Protein AF-F3PMY3-F1 (afdb_monomer)

InterPro domains:
  IPR024311 Lipocalin-like domain [PF12702] (1-85)

Solvent-accessible surface area (backbone atoms only — not comparable to full-atom values): 4935 Å² total; per-residue (Å²): 60,76,39,89,97,38,87,98,41,58,32,52,75,47,81,45,88,91,36,41,26,35,45,34,84,48,88,40,52,38,41,48,34,44,50,74,59,89,56,36,36,39,33,35,36,35,41,45,53,97,93,43,78,48,75,49,72,48,66,27,37,58,80,40,82,59,96,52,39,41,31,34,41,38,86,86,79,50,74,49,68,38,59,63,83,130

Sequence (86 aa):
MPIEGQPGKTQGIKIEEGGNASSINMATLVYKHWEQQGDDLYLTVKSIGNGIEIEGVDTLKIEKLTADSLVLNSNYGYMLRYARQK

Foldseek 3Di:
DDDPPDPPADWDKDADPPFAIATGPDDQKTWGGWDDDPQWIWTWIWGHDPNDIDTDIFIWGFPDDDPFWTWTHGPVGDIDIDGDDD

Secondary structure (DSSP, 8-state):
-EETTEEEEE-EEEE-TTSBEEEES-SSEEEEEEEEETTEEEEEEEEEETTEEEEEEEEEEEEEE-SSEEEEEETTS-EEEEE---

Structure (mmCIF, N/CA/C/O backbone):
data_AF-F3PMY3-F1
#
_entry.id   AF-F3PMY3-F1
#
loop_
_atom_site.group_PDB
_atom_site.id
_atom_site.type_symbol
_atom_site.label_atom_id
_atom_site.label_alt_id
_atom_site.label_comp_id
_atom_site.label_asym_id
_atom_site.label_entity_id
_atom_site.label_seq_id
_atom_site.pdbx_PDB_ins_code
_atom_site.Cartn_x
_atom_site.Cartn_y
_atom_site.Cartn_z
_atom_site.occupancy
_atom_site.B_iso_or_equiv
_atom_site.auth_seq_id
_atom_site.auth_comp_id
_atom_site.au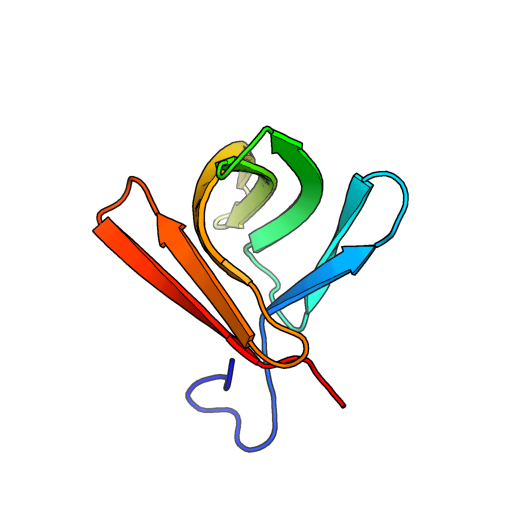th_asym_id
_atom_site.auth_atom_id
_atom_site.pdbx_PDB_model_num
ATOM 1 N N . MET A 1 1 ? -6.789 -2.267 -5.913 1.00 87.38 1 MET A N 1
ATOM 2 C CA . MET A 1 1 ? -7.440 -1.375 -6.899 1.00 87.38 1 MET A CA 1
ATOM 3 C C . MET A 1 1 ? -7.279 -1.948 -8.304 1.00 87.38 1 MET A C 1
ATOM 5 O O . MET A 1 1 ? -6.292 -2.642 -8.519 1.00 87.38 1 MET A O 1
ATOM 9 N N . PRO A 1 2 ? -8.225 -1.741 -9.234 1.00 92.06 2 PRO A N 1
ATOM 10 C CA . PRO A 1 2 ? -8.086 -2.185 -10.625 1.00 92.06 2 PRO A C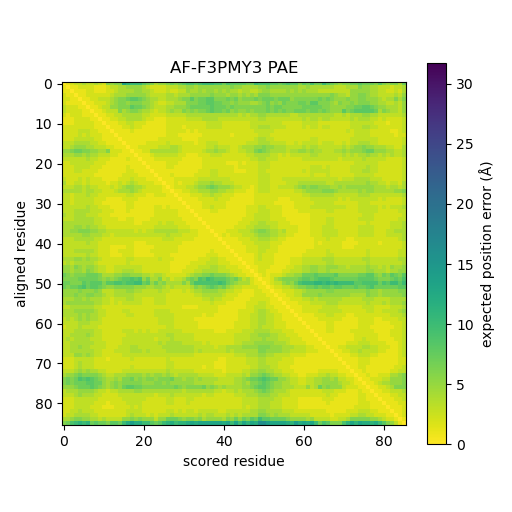A 1
ATOM 11 C C . PRO A 1 2 ? -6.842 -1.591 -11.303 1.00 92.06 2 PRO A C 1
ATOM 13 O O . PRO A 1 2 ? -6.395 -0.511 -10.919 1.00 92.06 2 PRO A O 1
ATOM 16 N N .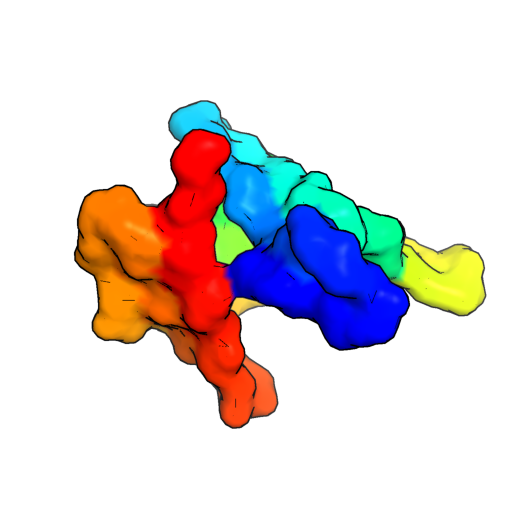 ILE A 1 3 ? -6.294 -2.291 -12.298 1.00 91.62 3 ILE A N 1
ATOM 17 C CA . ILE A 1 3 ? -5.198 -1.784 -13.136 1.00 91.62 3 ILE A CA 1
ATOM 18 C C . ILE A 1 3 ? -5.779 -1.274 -14.457 1.00 91.62 3 ILE A C 1
ATOM 20 O O . ILE A 1 3 ? -6.436 -2.022 -15.185 1.00 91.62 3 ILE A O 1
ATOM 24 N N . GLU A 1 4 ? -5.530 -0.005 -14.778 1.00 90.12 4 GLU A N 1
ATOM 25 C CA . GLU A 1 4 ? -5.947 0.588 -16.049 1.00 90.12 4 GLU A CA 1
ATOM 26 C C . GLU A 1 4 ? -5.300 -0.152 -17.232 1.00 90.12 4 GLU A C 1
ATOM 28 O O . GLU A 1 4 ? -4.121 -0.505 -17.201 1.00 90.12 4 GLU A O 1
ATOM 33 N N . GLY A 1 5 ? -6.094 -0.464 -18.259 1.00 93.06 5 GLY A N 1
ATOM 34 C CA . GLY A 1 5 ? -5.633 -1.225 -19.425 1.00 93.06 5 GLY A CA 1
ATOM 35 C C . GLY A 1 5 ? -5.419 -2.730 -19.196 1.00 93.06 5 GLY A C 1
ATOM 36 O O . GLY A 1 5 ? -5.083 -3.432 -20.146 1.00 93.06 5 GLY A O 1
ATOM 37 N N . GLN A 1 6 ? -5.644 -3.261 -17.984 1.00 92.94 6 GLN A N 1
ATOM 38 C CA . GLN A 1 6 ? -5.537 -4.699 -17.687 1.00 92.94 6 GLN A CA 1
ATOM 39 C C . GLN A 1 6 ? -6.815 -5.235 -17.010 1.00 92.94 6 GLN A C 1
ATOM 41 O O . GLN A 1 6 ? -6.849 -5.399 -15.785 1.00 92.94 6 GLN A O 1
ATOM 46 N N . PRO A 1 7 ? -7.876 -5.533 -17.790 1.00 91.94 7 PRO A N 1
ATOM 47 C CA . PRO A 1 7 ? -9.149 -6.018 -17.261 1.00 91.94 7 PRO A CA 1
ATOM 48 C C . PRO A 1 7 ? -8.986 -7.249 -16.363 1.00 91.94 7 PRO A C 1
ATOM 50 O O . PRO A 1 7 ? -8.255 -8.183 -16.686 1.00 91.94 7 PRO A O 1
ATOM 53 N N . GLY A 1 8 ? -9.672 -7.246 -15.219 1.00 91.31 8 GLY A N 1
ATOM 54 C CA . GLY A 1 8 ? -9.644 -8.348 -14.253 1.00 91.31 8 GLY A CA 1
ATOM 55 C C . GLY A 1 8 ? -8.394 -8.413 -13.369 1.00 91.31 8 GLY A C 1
ATOM 56 O O . GLY A 1 8 ? -8.375 -9.208 -12.433 1.00 91.31 8 GLY A O 1
ATOM 57 N N . LYS A 1 9 ? -7.374 -7.575 -13.601 1.00 93.50 9 LYS A N 1
ATOM 58 C CA . LYS A 1 9 ? -6.206 -7.492 -12.718 1.00 93.50 9 LYS A CA 1
ATOM 59 C C . LYS A 1 9 ? -6.337 -6.362 -11.706 1.00 93.50 9 LYS A C 1
ATOM 61 O O . LYS A 1 9 ? -6.894 -5.297 -11.977 1.00 93.50 9 LYS A O 1
ATOM 66 N N . THR A 1 10 ? -5.760 -6.590 -10.533 1.00 94.88 10 THR A N 1
ATOM 67 C CA . THR A 1 10 ? -5.706 -5.616 -9.444 1.00 94.88 10 THR A CA 1
ATOM 68 C C . THR A 1 10 ? -4.280 -5.398 -8.984 1.00 94.88 10 THR A C 1
ATOM 70 O O . THR A 1 10 ? -3.518 -6.352 -8.885 1.00 94.88 10 THR A O 1
ATOM 73 N N . GLN A 1 11 ? -3.951 -4.165 -8.634 1.00 95.62 11 GLN A N 1
ATOM 74 C CA . GLN A 1 11 ? -2.721 -3.801 -7.945 1.00 95.62 11 GLN A CA 1
ATOM 75 C C . GLN A 1 11 ? -3.008 -3.344 -6.515 1.00 95.62 11 GLN A C 1
ATOM 77 O O . GLN A 1 11 ? -4.144 -2.972 -6.188 1.00 95.62 11 GLN A O 1
ATOM 82 N N . GLY A 1 12 ? -1.992 -3.356 -5.662 1.00 95.62 12 GLY A N 1
ATOM 83 C CA . GLY A 1 12 ? -2.115 -2.873 -4.293 1.00 95.62 12 GLY A CA 1
ATOM 84 C C . GLY A 1 12 ? -0.986 -3.342 -3.394 1.00 95.62 12 GLY A C 1
ATOM 85 O O . GLY A 1 12 ? 0.106 -3.659 -3.856 1.00 95.62 12 GLY A O 1
ATOM 86 N N . ILE A 1 13 ? -1.287 -3.396 -2.105 1.00 96.12 13 ILE A N 1
ATOM 87 C CA . ILE A 1 13 ? -0.363 -3.776 -1.044 1.00 96.12 13 ILE A CA 1
ATOM 88 C C . ILE A 1 13 ? -0.925 -4.980 -0.287 1.00 96.12 13 ILE A C 1
ATOM 90 O O . ILE A 1 13 ? -2.116 -5.028 0.030 1.00 96.12 13 ILE A O 1
ATOM 94 N N . LYS A 1 14 ? -0.061 -5.949 0.005 1.00 96.44 14 LYS A N 1
ATOM 95 C CA . LYS A 1 14 ? -0.294 -6.984 1.008 1.00 96.44 14 LYS A CA 1
ATOM 96 C C . LYS A 1 14 ? 0.372 -6.524 2.300 1.00 96.44 14 LYS A C 1
ATOM 98 O O . LYS A 1 14 ? 1.557 -6.210 2.287 1.00 96.44 14 LYS A O 1
ATOM 103 N N . ILE A 1 15 ? -0.395 -6.475 3.382 1.00 95.38 15 ILE A N 1
ATOM 104 C CA . ILE A 1 15 ? 0.059 -6.114 4.727 1.00 95.38 15 ILE A CA 1
ATOM 105 C C . ILE A 1 15 ? -0.033 -7.383 5.571 1.00 95.38 15 ILE A C 1
ATOM 107 O O . ILE A 1 15 ? -1.108 -7.975 5.673 1.00 95.38 15 ILE A O 1
ATOM 111 N N . GLU A 1 16 ? 1.093 -7.831 6.113 1.00 96.50 16 GLU A N 1
ATOM 112 C CA . GLU A 1 16 ? 1.204 -9.071 6.879 1.00 96.50 16 GLU A CA 1
ATOM 113 C C . GLU A 1 16 ? 1.464 -8.774 8.353 1.00 96.50 16 GLU A C 1
ATOM 115 O O . GLU A 1 16 ? 2.082 -7.768 8.706 1.00 96.50 16 GLU A O 1
ATOM 120 N N . GLU A 1 17 ? 1.004 -9.665 9.226 1.00 94.31 17 GLU A N 1
ATOM 121 C CA . GLU A 1 17 ? 1.360 -9.602 10.641 1.00 94.31 17 GLU A CA 1
ATOM 122 C C . GLU A 1 17 ? 2.891 -9.624 10.808 1.00 94.31 17 GLU A C 1
ATOM 124 O O . GLU A 1 17 ? 3.607 -10.268 10.039 1.00 94.31 17 GLU A O 1
ATOM 129 N N . GLY A 1 18 ? 3.405 -8.883 11.792 1.00 94.38 18 GLY A N 1
ATOM 130 C CA . GLY A 1 18 ? 4.848 -8.760 12.027 1.00 94.38 18 GLY A CA 1
ATOM 131 C C . GLY A 1 18 ? 5.551 -7.674 11.205 1.00 94.38 18 GLY A C 1
ATOM 132 O O . GLY A 1 18 ? 6.777 -7.637 11.188 1.00 94.38 18 GLY A O 1
ATOM 133 N N . GLY A 1 19 ? 4.804 -6.783 10.544 1.00 97.12 19 GLY A N 1
ATOM 134 C CA . GLY A 1 19 ? 5.359 -5.575 9.919 1.00 97.12 19 GLY A CA 1
ATOM 135 C C . GLY A 1 19 ? 5.874 -5.765 8.491 1.00 97.12 19 GLY A C 1
ATOM 136 O O . GLY A 1 19 ? 6.459 -4.846 7.925 1.00 97.12 19 GLY A O 1
ATOM 137 N N . ASN 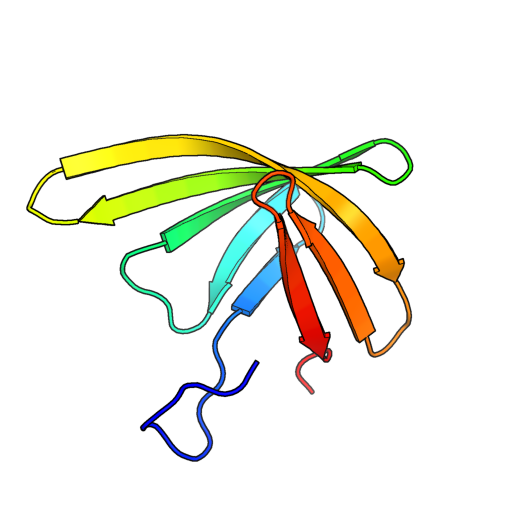A 1 20 ? 5.653 -6.928 7.873 1.00 97.81 20 ASN A N 1
ATOM 138 C CA . ASN A 1 20 ? 6.018 -7.158 6.474 1.00 97.81 20 ASN A CA 1
ATOM 139 C C . ASN A 1 20 ? 4.938 -6.649 5.519 1.00 97.81 20 ASN A C 1
ATOM 141 O O . ASN A 1 20 ? 3.742 -6.847 5.735 1.00 97.81 20 ASN A O 1
ATOM 145 N N . ALA A 1 21 ? 5.373 -6.007 4.439 1.00 97.81 21 ALA A N 1
ATOM 146 C CA . ALA A 1 21 ? 4.517 -5.569 3.351 1.00 97.81 21 ALA A CA 1
ATOM 147 C C . ALA A 1 21 ? 5.091 -6.012 2.004 1.00 97.81 21 ALA A C 1
ATOM 149 O O . ALA A 1 21 ? 6.301 -6.150 1.844 1.00 97.81 21 ALA A O 1
ATOM 150 N N . SER A 1 22 ? 4.223 -6.222 1.018 1.00 97.12 22 SER A N 1
ATOM 151 C CA . SER A 1 22 ? 4.645 -6.525 -0.351 1.00 97.12 22 SER A CA 1
ATOM 152 C C . SER A 1 22 ? 3.695 -5.940 -1.387 1.00 97.12 22 SER A C 1
ATOM 154 O O . SER A 1 22 ? 2.501 -5.749 -1.146 1.00 97.12 22 SER A O 1
ATOM 156 N N . SER A 1 23 ? 4.239 -5.633 -2.561 1.00 97.12 23 SER A N 1
ATOM 157 C CA . SER A 1 23 ? 3.464 -5.107 -3.680 1.00 97.12 23 SER A CA 1
ATOM 158 C C . SER A 1 23 ? 2.718 -6.207 -4.430 1.00 97.12 23 SER A C 1
ATOM 160 O O . SER A 1 23 ? 3.266 -7.265 -4.734 1.00 97.12 23 SER A O 1
ATOM 162 N N . ILE A 1 24 ? 1.474 -5.924 -4.803 1.00 96.56 24 ILE A N 1
ATOM 163 C CA . ILE A 1 24 ? 0.639 -6.773 -5.653 1.00 96.56 24 ILE A CA 1
ATOM 164 C C . ILE A 1 24 ? 0.623 -6.151 -7.048 1.00 96.56 24 ILE A C 1
ATOM 166 O O . ILE A 1 24 ? 0.116 -5.045 -7.215 1.00 96.56 24 ILE A O 1
ATOM 170 N N . ASN A 1 25 ? 1.141 -6.868 -8.051 1.00 95.56 25 ASN A N 1
ATOM 171 C CA . ASN A 1 25 ? 1.143 -6.465 -9.467 1.00 95.56 25 ASN A CA 1
ATOM 172 C C . ASN A 1 25 ? 1.754 -5.073 -9.751 1.00 95.56 25 ASN A C 1
ATOM 174 O O . ASN A 1 25 ? 1.298 -4.372 -10.653 1.00 95.56 25 ASN A O 1
ATOM 178 N N . MET A 1 26 ? 2.795 -4.680 -9.007 1.00 94.38 26 MET A N 1
ATOM 179 C CA . MET A 1 26 ? 3.525 -3.419 -9.203 1.00 94.38 26 MET A CA 1
ATOM 180 C C . MET A 1 26 ? 5.029 -3.693 -9.282 1.00 94.38 26 MET A C 1
ATOM 182 O O . MET A 1 26 ? 5.586 -4.319 -8.386 1.00 94.38 26 MET A O 1
ATOM 186 N N . ALA A 1 27 ? 5.672 -3.243 -10.363 1.00 91.44 27 ALA A N 1
ATOM 187 C CA . ALA A 1 27 ? 7.094 -3.495 -10.624 1.00 91.44 27 ALA A CA 1
ATOM 188 C C . ALA A 1 27 ? 8.011 -2.352 -10.157 1.00 91.44 27 ALA A C 1
ATOM 190 O O . ALA A 1 27 ? 9.133 -2.596 -9.729 1.00 91.44 27 ALA A O 1
ATOM 191 N N . THR A 1 28 ? 7.540 -1.107 -10.248 1.00 93.69 28 THR A N 1
ATOM 192 C CA . THR A 1 28 ? 8.341 0.094 -9.968 1.00 93.69 28 THR A CA 1
ATOM 193 C C . THR A 1 28 ? 8.222 0.581 -8.530 1.00 93.69 28 THR A C 1
ATOM 195 O O . THR A 1 28 ? 9.099 1.291 -8.062 1.00 93.69 28 THR A O 1
ATOM 198 N N . LEU A 1 29 ? 7.159 0.212 -7.816 1.00 94.12 29 LEU A N 1
ATOM 199 C CA . LEU A 1 29 ? 6.949 0.594 -6.423 1.00 94.12 29 LEU A CA 1
ATOM 200 C C . LEU A 1 29 ? 6.826 -0.671 -5.577 1.00 94.12 29 LEU A C 1
ATOM 202 O O . LEU A 1 29 ? 5.850 -1.418 -5.696 1.00 94.12 29 LEU A O 1
ATOM 206 N N . VAL A 1 30 ? 7.837 -0.912 -4.747 1.00 96.88 30 VAL A N 1
ATOM 207 C CA . VAL A 1 30 ? 7.981 -2.104 -3.910 1.00 96.88 30 VAL A CA 1
ATOM 208 C C . VAL A 1 30 ? 7.769 -1.728 -2.447 1.00 96.88 30 VAL A C 1
ATOM 210 O O . VAL A 1 30 ? 8.603 -1.046 -1.857 1.00 96.88 30 VAL A O 1
ATOM 213 N N . TYR A 1 31 ? 6.669 -2.184 -1.852 1.00 97.19 31 TYR A N 1
ATOM 214 C CA . TYR A 1 31 ? 6.466 -2.117 -0.403 1.00 97.19 31 TYR A CA 1
ATOM 215 C C . TYR A 1 31 ? 7.309 -3.190 0.293 1.00 97.19 31 TYR A C 1
ATOM 217 O O . TYR A 1 31 ? 7.425 -4.300 -0.230 1.00 97.19 31 TYR A O 1
ATOM 225 N N . LYS A 1 32 ? 7.894 -2.857 1.450 1.00 97.25 32 LYS A N 1
ATOM 226 C CA . LYS A 1 32 ? 8.752 -3.771 2.229 1.00 97.25 32 LYS A CA 1
ATOM 227 C C . LYS A 1 32 ? 8.266 -3.956 3.660 1.00 97.25 32 LYS A C 1
ATOM 229 O O . LYS A 1 32 ? 8.077 -5.084 4.108 1.00 97.25 32 LYS A O 1
ATOM 234 N N . HIS A 1 33 ? 8.053 -2.848 4.361 1.00 98.12 33 HIS A N 1
ATOM 235 C CA . HIS A 1 33 ? 7.654 -2.855 5.763 1.00 98.12 33 HIS A CA 1
ATOM 236 C C . HIS A 1 33 ? 6.524 -1.876 6.017 1.00 98.12 33 HIS A C 1
ATOM 238 O O . HIS A 1 33 ? 6.367 -0.894 5.287 1.00 98.12 33 HIS A O 1
ATOM 244 N N . TRP A 1 34 ? 5.746 -2.164 7.052 1.00 98.12 34 TRP A N 1
ATOM 245 C CA . TRP A 1 34 ? 4.709 -1.279 7.540 1.00 98.12 34 TRP A CA 1
ATOM 246 C C . TRP A 1 34 ? 4.738 -1.191 9.061 1.00 98.12 34 TRP A C 1
ATOM 248 O O . TRP A 1 34 ? 5.043 -2.162 9.754 1.00 98.12 34 TRP A O 1
ATOM 258 N N . GLU A 1 35 ? 4.361 -0.025 9.563 1.00 98.12 35 GLU A N 1
ATOM 259 C CA . GLU A 1 35 ? 4.114 0.219 10.976 1.00 98.12 35 GLU A CA 1
ATOM 260 C C . GLU A 1 35 ? 2.923 1.167 11.104 1.00 98.12 35 GLU A C 1
ATOM 262 O O . GLU A 1 35 ? 2.787 2.109 10.325 1.00 98.12 35 GLU A O 1
ATOM 267 N N . GLN A 1 36 ? 2.050 0.919 12.077 1.00 96.94 36 GLN A N 1
ATOM 268 C CA . GLN A 1 36 ? 0.947 1.818 12.395 1.00 96.94 36 GLN A CA 1
ATOM 269 C C . GLN A 1 36 ? 1.193 2.476 13.753 1.00 96.94 36 GLN A C 1
ATOM 271 O O . GLN A 1 36 ? 1.414 1.781 14.744 1.00 96.94 36 GLN A O 1
ATOM 276 N N . GLN A 1 37 ? 1.082 3.803 13.811 1.00 97.12 37 GLN A N 1
ATOM 277 C CA . GLN A 1 37 ? 1.082 4.567 15.059 1.00 97.12 37 GLN A CA 1
ATOM 278 C C . GLN A 1 37 ? -0.146 5.479 15.086 1.00 97.12 37 GLN A C 1
ATOM 280 O O . GLN A 1 37 ? -0.231 6.465 14.360 1.00 97.12 37 GLN A O 1
ATOM 285 N N . GLY A 1 38 ? -1.132 5.131 15.916 1.00 96.50 38 GLY A N 1
ATOM 286 C CA . GLY A 1 38 ? -2.427 5.815 15.910 1.00 96.50 38 GLY A CA 1
ATOM 287 C C . GLY A 1 38 ? -3.106 5.702 14.542 1.00 96.50 38 GLY A C 1
ATOM 288 O O . GLY A 1 38 ? -3.325 4.591 14.050 1.00 96.50 38 GLY A O 1
ATOM 289 N N . ASP A 1 39 ? -3.406 6.851 13.939 1.00 96.44 39 ASP A N 1
ATOM 290 C CA . ASP A 1 39 ? -4.003 6.943 12.603 1.00 96.44 39 ASP A CA 1
ATOM 291 C C . ASP A 1 39 ? -2.954 7.052 11.486 1.00 96.44 39 ASP A C 1
ATOM 293 O O . ASP A 1 39 ? -3.325 7.106 10.316 1.00 96.44 39 ASP A O 1
ATOM 297 N N . ASP A 1 40 ? -1.660 7.071 11.809 1.00 97.38 40 ASP A N 1
ATOM 298 C CA . ASP A 1 40 ? -0.597 7.131 10.811 1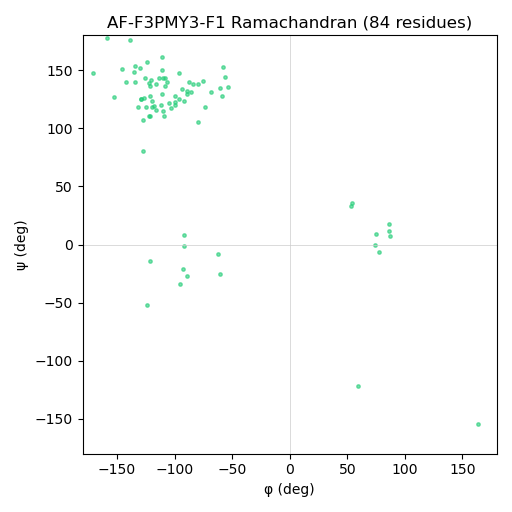.00 97.38 40 ASP A CA 1
ATOM 299 C C . ASP A 1 40 ? -0.104 5.724 10.456 1.00 97.38 40 ASP A C 1
ATOM 301 O O . ASP A 1 40 ? 0.158 4.880 11.316 1.00 97.38 40 ASP A O 1
ATOM 305 N N . LEU A 1 41 ? 0.035 5.481 9.157 1.00 97.62 41 LEU A N 1
ATOM 306 C CA . LEU A 1 41 ? 0.636 4.302 8.558 1.00 97.62 41 LEU A CA 1
ATOM 307 C C . LEU A 1 41 ? 1.966 4.705 7.917 1.00 97.62 41 LEU A C 1
ATOM 309 O O . LEU A 1 41 ? 1.996 5.450 6.936 1.00 97.62 41 LEU A O 1
ATOM 313 N N . TYR A 1 42 ? 3.056 4.168 8.447 1.00 97.50 42 TYR A N 1
ATOM 314 C CA . TYR A 1 42 ? 4.393 4.293 7.886 1.00 97.50 42 TYR A CA 1
ATOM 315 C C . TYR A 1 42 ? 4.650 3.111 6.960 1.00 97.50 42 TYR A C 1
ATOM 317 O O . TYR A 1 42 ? 4.540 1.960 7.378 1.00 97.50 42 TYR A O 1
ATOM 325 N N . LEU A 1 43 ? 4.988 3.382 5.702 1.00 97.06 43 LEU A N 1
ATOM 326 C CA . LEU A 1 43 ? 5.314 2.362 4.710 1.00 97.06 43 LEU A CA 1
ATOM 327 C C . LEU A 1 43 ? 6.737 2.556 4.210 1.00 97.06 43 LEU A C 1
ATOM 329 O O . LEU A 1 43 ? 7.042 3.560 3.571 1.00 97.06 43 LEU A O 1
ATOM 333 N N . THR A 1 44 ? 7.598 1.566 4.432 1.00 97.62 44 THR A N 1
ATOM 334 C CA . THR A 1 44 ? 8.892 1.515 3.752 1.00 97.62 44 THR A CA 1
ATOM 335 C C . THR A 1 44 ? 8.672 1.108 2.302 1.00 97.62 44 THR A C 1
ATOM 337 O O . THR A 1 44 ? 8.188 0.005 2.015 1.00 97.62 44 THR A O 1
ATOM 340 N N . VAL A 1 45 ? 9.051 1.999 1.393 1.00 95.75 45 VAL A N 1
ATOM 341 C CA . VAL A 1 45 ? 8.897 1.853 -0.051 1.00 95.75 45 VAL A CA 1
ATOM 342 C C . VAL A 1 45 ? 10.247 1.918 -0.739 1.00 95.75 45 VAL A C 1
ATOM 344 O O . VAL A 1 45 ? 11.109 2.719 -0.388 1.00 95.75 45 VAL A O 1
ATOM 347 N N . LYS A 1 46 ? 10.410 1.094 -1.768 1.00 96.75 46 LYS A N 1
ATOM 348 C CA . LYS A 1 46 ? 11.514 1.170 -2.715 1.00 96.75 46 LYS A CA 1
ATOM 349 C C . LYS A 1 46 ? 10.953 1.493 -4.095 1.00 96.75 46 LYS A C 1
ATOM 351 O O . LYS A 1 46 ? 10.195 0.707 -4.664 1.00 96.75 46 LYS A O 1
ATOM 356 N N . SER A 1 47 ? 11.316 2.659 -4.614 1.00 94.50 47 SER A N 1
ATOM 357 C CA . SER A 1 47 ? 11.025 3.088 -5.978 1.00 94.50 47 SER A CA 1
ATOM 358 C C . SER A 1 47 ? 12.146 2.632 -6.907 1.00 94.50 47 SER A C 1
ATOM 360 O O . SER A 1 47 ? 13.322 2.844 -6.613 1.00 94.50 47 SER A O 1
ATOM 362 N N . ILE A 1 48 ? 11.782 1.988 -8.011 1.00 95.12 48 ILE A N 1
ATOM 363 C CA . ILE A 1 48 ? 12.682 1.416 -9.010 1.00 95.12 48 ILE A CA 1
ATOM 364 C C . ILE A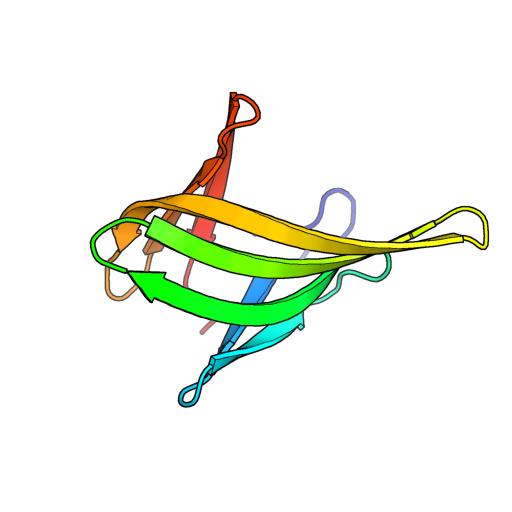 1 48 ? 12.296 2.000 -10.366 1.00 95.12 48 ILE A C 1
ATOM 366 O O . ILE A 1 48 ? 11.187 1.784 -10.859 1.00 95.12 48 ILE A O 1
ATOM 370 N N . GLY A 1 49 ? 13.215 2.725 -10.995 1.00 93.00 49 GLY A N 1
ATOM 371 C CA . GLY A 1 49 ? 12.974 3.329 -12.300 1.00 93.00 49 GLY A CA 1
ATOM 372 C C . GLY A 1 49 ? 14.242 3.909 -12.909 1.00 93.00 49 GLY A C 1
ATOM 373 O O . GLY A 1 49 ? 15.122 4.378 -12.198 1.00 93.00 49 GLY A O 1
ATOM 374 N N . ASN A 1 50 ? 14.347 3.872 -14.240 1.00 91.44 50 ASN A N 1
ATOM 375 C CA . ASN A 1 50 ? 15.480 4.434 -14.991 1.00 91.44 50 ASN A CA 1
ATOM 376 C C . ASN A 1 50 ? 16.868 3.943 -14.520 1.00 91.44 50 ASN A C 1
ATOM 378 O O . ASN A 1 50 ? 17.840 4.691 -14.567 1.00 91.44 50 ASN A O 1
ATOM 382 N N . GLY A 1 51 ? 16.963 2.693 -14.048 1.00 91.12 51 GLY A N 1
ATOM 383 C CA . GLY A 1 51 ? 18.208 2.117 -13.518 1.00 91.12 51 GLY A CA 1
ATOM 384 C C . GLY A 1 51 ? 18.609 2.625 -12.128 1.00 91.12 51 GLY A C 1
ATOM 385 O O . GLY A 1 51 ? 19.713 2.335 -11.678 1.00 91.12 51 GLY A O 1
ATOM 386 N N . ILE A 1 52 ? 17.731 3.371 -11.455 1.00 93.81 52 ILE A N 1
ATOM 387 C CA . ILE A 1 52 ? 17.938 3.919 -10.116 1.00 93.81 52 ILE A CA 1
ATOM 388 C C . ILE A 1 52 ? 16.956 3.260 -9.150 1.00 93.81 52 ILE A C 1
ATOM 390 O O . ILE A 1 52 ? 15.796 3.002 -9.483 1.00 93.81 52 ILE A O 1
ATOM 394 N N . GLU A 1 53 ? 17.439 3.020 -7.936 1.00 95.50 53 GLU A N 1
ATOM 395 C CA . GLU A 1 53 ? 16.645 2.525 -6.824 1.00 95.50 53 GLU A CA 1
ATOM 396 C C . GLU A 1 53 ? 16.724 3.511 -5.657 1.00 95.50 53 GLU A C 1
ATOM 398 O O . GLU A 1 53 ? 17.815 3.893 -5.235 1.00 95.50 53 GLU A O 1
ATOM 403 N N . ILE A 1 54 ? 15.569 3.927 -5.141 1.00 95.94 54 ILE A N 1
ATOM 404 C CA . ILE A 1 54 ? 15.460 4.862 -4.016 1.00 95.94 54 ILE A CA 1
ATOM 405 C C . ILE A 1 54 ? 14.570 4.224 -2.957 1.00 95.94 54 ILE A C 1
ATOM 407 O O . ILE A 1 54 ? 13.445 3.834 -3.260 1.00 95.94 54 ILE A O 1
ATOM 411 N N . GLU A 1 55 ? 15.063 4.126 -1.726 1.00 96.88 55 GLU A N 1
ATOM 412 C CA . GLU A 1 55 ? 14.298 3.635 -0.578 1.00 96.88 55 GLU A CA 1
ATOM 413 C C . GLU A 1 55 ? 13.930 4.799 0.348 1.00 96.88 55 GLU A C 1
ATOM 415 O O . GLU A 1 55 ? 14.733 5.707 0.568 1.00 96.88 55 GLU A O 1
ATOM 420 N N . GLY A 1 56 ? 12.708 4.781 0.871 1.00 95.81 56 GLY A N 1
ATOM 421 C CA . GLY A 1 56 ? 12.183 5.810 1.759 1.00 95.81 56 GLY A CA 1
ATOM 422 C C . GLY A 1 56 ? 11.014 5.303 2.594 1.00 95.81 56 GLY A C 1
ATOM 423 O O . GLY A 1 56 ? 10.590 4.153 2.463 1.00 95.81 56 GLY A O 1
ATOM 424 N N . VAL A 1 57 ? 10.502 6.170 3.465 1.00 96.25 57 VAL A N 1
ATOM 425 C CA . VAL A 1 57 ? 9.313 5.899 4.276 1.00 96.25 57 VAL A CA 1
ATOM 426 C C . VAL A 1 57 ? 8.237 6.912 3.916 1.00 96.25 57 VAL A C 1
ATOM 428 O O . VAL A 1 57 ? 8.433 8.111 4.106 1.00 96.25 57 VAL A O 1
ATOM 431 N N . ASP A 1 58 ? 7.107 6.416 3.423 1.00 94.25 58 ASP A N 1
ATOM 432 C CA . ASP A 1 58 ? 5.897 7.207 3.235 1.00 94.25 58 ASP A CA 1
ATOM 433 C C . ASP A 1 58 ? 5.098 7.218 4.539 1.00 94.25 58 ASP A C 1
ATOM 435 O O . ASP A 1 58 ? 4.827 6.164 5.115 1.00 94.25 58 ASP A O 1
ATOM 439 N N . THR A 1 59 ? 4.672 8.399 4.981 1.00 95.69 59 THR A N 1
ATOM 440 C CA . THR A 1 59 ? 3.676 8.543 6.050 1.00 95.69 59 THR A CA 1
ATOM 441 C C . THR A 1 59 ? 2.318 8.822 5.420 1.00 95.69 59 THR A C 1
ATOM 443 O O . THR A 1 59 ? 2.147 9.812 4.703 1.00 95.69 59 THR A O 1
ATOM 446 N N . LEU A 1 60 ? 1.356 7.942 5.678 1.00 96.94 60 LEU A N 1
ATOM 447 C CA . LEU A 1 60 ? -0.008 8.013 5.165 1.00 96.94 60 LEU A CA 1
ATOM 448 C C . LEU A 1 60 ? -0.990 8.046 6.329 1.00 96.94 60 LEU A C 1
ATOM 450 O O . LEU A 1 60 ? -0.860 7.261 7.259 1.00 96.94 60 LEU A O 1
ATOM 454 N N . LYS A 1 61 ? -2.025 8.875 6.243 1.00 98.00 61 LYS A N 1
ATOM 455 C CA . LYS A 1 61 ? -3.076 8.906 7.259 1.00 98.00 61 LYS A CA 1
ATOM 456 C C . LYS A 1 61 ? -4.190 7.918 6.925 1.00 98.00 61 LYS A C 1
ATOM 458 O O . LYS A 1 61 ? -4.688 7.892 5.800 1.00 98.00 61 LYS A O 1
ATOM 463 N N . ILE A 1 62 ? -4.604 7.112 7.892 1.00 97.94 62 ILE A N 1
ATOM 464 C CA . ILE A 1 62 ? -5.725 6.181 7.790 1.00 97.94 62 ILE A CA 1
ATOM 465 C C . ILE A 1 62 ? -7.024 6.971 7.982 1.00 97.94 62 ILE A C 1
ATOM 467 O O . ILE A 1 62 ? -7.387 7.347 9.089 1.00 97.94 62 ILE A O 1
ATOM 471 N N . GLU A 1 63 ? -7.754 7.205 6.893 1.00 97.75 63 GLU A N 1
ATOM 472 C CA . GLU A 1 63 ? -9.054 7.900 6.930 1.00 97.75 63 GLU A CA 1
ATOM 473 C C . GLU A 1 63 ? -10.222 6.925 7.147 1.00 97.75 63 GLU A C 1
ATOM 475 O O . GLU A 1 63 ? -11.285 7.289 7.647 1.00 97.75 63 GLU A O 1
ATOM 480 N N . LYS A 1 64 ? -10.056 5.665 6.727 1.00 97.56 64 LYS A N 1
ATOM 481 C CA . LYS A 1 64 ? -11.047 4.602 6.931 1.00 97.56 64 LYS A CA 1
ATOM 482 C C . LYS A 1 64 ? -10.355 3.248 6.969 1.00 97.56 64 LYS A C 1
ATOM 484 O O . LYS A 1 64 ? -9.701 2.876 5.997 1.00 97.56 64 LYS A O 1
ATOM 489 N N . LEU A 1 65 ? -10.602 2.476 8.023 1.00 96.31 65 LEU A N 1
ATOM 490 C CA . LEU A 1 65 ? -10.209 1.072 8.125 1.00 96.31 65 LEU A CA 1
ATOM 491 C C . LEU A 1 65 ? -11.405 0.239 8.596 1.00 96.31 65 LEU A C 1
ATOM 493 O O . LEU A 1 65 ? -11.956 0.453 9.670 1.00 96.31 65 LEU A O 1
ATOM 497 N N . THR A 1 66 ? -11.834 -0.694 7.753 1.00 96.56 66 THR A N 1
ATOM 498 C CA . THR A 1 66 ? -12.980 -1.588 7.986 1.00 96.56 66 THR A CA 1
ATOM 499 C C . THR A 1 66 ? -12.637 -2.999 7.506 1.00 96.56 66 THR A C 1
ATOM 501 O O . THR A 1 66 ? -11.574 -3.217 6.927 1.00 96.56 66 THR A O 1
ATOM 504 N N . ALA A 1 67 ? -13.532 -3.968 7.713 1.00 95.19 67 ALA A N 1
ATOM 505 C CA . ALA A 1 67 ? -13.297 -5.354 7.301 1.00 95.19 67 ALA A CA 1
ATOM 506 C C . ALA A 1 67 ? -13.086 -5.526 5.783 1.00 95.19 67 ALA A C 1
ATOM 508 O O . ALA A 1 67 ? -12.447 -6.489 5.368 1.00 95.19 67 ALA A O 1
ATOM 509 N N . ASP A 1 68 ? -13.607 -4.618 4.958 1.00 96.38 68 ASP A N 1
ATOM 510 C CA . ASP A 1 68 ? -13.563 -4.715 3.498 1.00 96.38 68 ASP A CA 1
ATOM 511 C C . ASP A 1 68 ? -12.861 -3.537 2.810 1.00 96.38 68 ASP A C 1
ATOM 513 O O . ASP A 1 68 ? -12.526 -3.645 1.632 1.00 96.38 68 ASP A O 1
ATOM 517 N N . SER A 1 69 ? -12.616 -2.434 3.520 1.00 95.75 69 SER A N 1
ATOM 518 C CA . SER A 1 69 ? -12.124 -1.188 2.929 1.00 95.75 69 SER A CA 1
ATOM 519 C C . SER A 1 69 ? -10.979 -0.583 3.732 1.00 95.75 69 SER A C 1
ATOM 521 O O . SER A 1 69 ? -11.061 -0.489 4.960 1.00 95.75 69 SER A O 1
ATOM 523 N N . LEU A 1 70 ? -9.982 -0.068 3.010 1.00 96.62 70 LEU A N 1
ATOM 524 C CA . LEU A 1 70 ? -8.908 0.776 3.529 1.00 96.62 70 LEU A CA 1
ATOM 525 C C . LEU A 1 70 ? -8.802 2.044 2.671 1.00 96.62 70 LEU A C 1
ATOM 527 O O . LEU A 1 70 ? -8.655 1.959 1.451 1.00 96.62 70 LEU A O 1
ATOM 531 N N . VAL A 1 71 ? -8.883 3.216 3.298 1.00 97.50 71 VAL A N 1
ATOM 532 C CA . VAL A 1 71 ? -8.663 4.516 2.651 1.00 97.50 71 VAL A CA 1
ATOM 533 C C . VAL A 1 71 ? -7.505 5.212 3.342 1.00 97.50 71 VAL A C 1
ATOM 535 O O . VAL A 1 71 ? -7.550 5.428 4.552 1.00 97.50 71 VAL A O 1
ATOM 538 N N . LEU A 1 72 ? -6.492 5.560 2.556 1.00 97.00 72 LEU A N 1
ATOM 539 C CA . LEU A 1 72 ? -5.300 6.259 3.013 1.00 97.00 72 LEU A CA 1
ATOM 540 C C . LEU A 1 72 ? -5.220 7.628 2.343 1.00 97.00 72 LEU A C 1
ATOM 542 O O . LEU A 1 72 ? -5.457 7.751 1.139 1.00 97.00 72 LEU A O 1
ATOM 546 N N . ASN A 1 73 ? -4.856 8.635 3.118 1.00 97.44 73 ASN A N 1
ATOM 547 C CA . ASN A 1 73 ? -4.606 9.989 2.665 1.00 97.44 73 ASN A CA 1
ATOM 548 C C . ASN A 1 73 ? -3.098 10.231 2.636 1.00 97.44 73 ASN A C 1
ATOM 550 O O . ASN A 1 73 ? -2.404 10.053 3.637 1.00 97.44 73 ASN A O 1
ATOM 554 N N . SER A 1 74 ? -2.590 10.574 1.459 1.00 93.12 74 SER A N 1
ATOM 555 C CA . SER A 1 74 ? -1.184 10.874 1.266 1.00 93.12 74 SER A CA 1
ATOM 556 C C . SER A 1 74 ? -0.906 12.345 1.537 1.00 93.12 74 SER A C 1
ATOM 558 O O . SER A 1 74 ? -1.619 13.224 1.051 1.00 93.12 74 SER A O 1
ATOM 560 N N . ASN A 1 75 ? 0.224 12.621 2.187 1.00 88.00 75 ASN A N 1
ATOM 561 C CA . ASN A 1 75 ? 0.739 13.981 2.359 1.00 88.00 75 ASN A CA 1
ATOM 562 C C . ASN A 1 75 ? 1.073 14.683 1.023 1.00 88.00 75 ASN A C 1
ATOM 564 O O . ASN A 1 75 ? 1.323 15.885 1.004 1.00 88.00 75 ASN A O 1
ATOM 568 N N . TYR A 1 76 ? 1.033 13.957 -0.100 1.00 87.88 76 TYR A N 1
ATOM 569 C CA . TYR A 1 76 ? 1.199 14.485 -1.457 1.00 87.88 76 TYR A CA 1
ATOM 570 C C . TYR A 1 76 ? -0.126 14.888 -2.137 1.00 87.88 76 TYR A C 1
ATOM 572 O O . TYR A 1 76 ? -0.135 15.194 -3.328 1.00 87.88 76 TYR A O 1
ATOM 580 N N . GLY A 1 77 ? -1.252 14.891 -1.412 1.00 90.56 77 GLY A N 1
ATOM 581 C CA . GLY A 1 77 ? -2.530 15.426 -1.900 1.00 90.56 77 GLY A CA 1
ATOM 582 C C . GLY A 1 77 ? -3.394 14.446 -2.699 1.00 90.56 77 GLY A C 1
ATOM 583 O O . GLY A 1 77 ? -4.314 14.872 -3.396 1.00 90.56 77 GLY A O 1
ATOM 584 N N . TYR A 1 78 ? -3.133 13.140 -2.604 1.00 91.50 78 TYR A N 1
ATOM 585 C CA . TYR A 1 78 ? -3.959 12.101 -3.224 1.00 91.50 78 TYR A CA 1
ATOM 586 C C . TYR A 1 78 ? -4.452 11.070 -2.202 1.00 91.50 78 TYR A C 1
ATOM 588 O O . TYR A 1 78 ? -3.852 10.869 -1.148 1.00 91.50 78 TYR A O 1
ATOM 596 N N . MET A 1 79 ? -5.551 10.386 -2.533 1.00 95.38 79 MET A N 1
ATOM 597 C CA . MET A 1 79 ? -6.103 9.299 -1.721 1.00 95.38 79 MET A CA 1
ATOM 598 C C . MET A 1 79 ? -5.892 7.943 -2.385 1.00 95.38 79 MET A C 1
ATOM 600 O O . MET A 1 79 ? -6.188 7.768 -3.567 1.00 95.38 79 MET A O 1
ATOM 604 N N . LEU A 1 80 ? -5.486 6.957 -1.591 1.00 94.19 80 LEU A N 1
ATOM 605 C CA . LEU A 1 80 ? -5.462 5.552 -1.980 1.00 94.19 80 LEU A CA 1
ATOM 606 C C . LEU A 1 80 ? -6.700 4.862 -1.416 1.00 94.19 80 LEU A C 1
ATOM 608 O O . LEU A 1 80 ? -6.997 4.961 -0.227 1.00 94.19 80 LEU A O 1
ATOM 612 N N . ARG A 1 81 ? -7.439 4.164 -2.278 1.00 96.19 81 ARG A N 1
ATOM 613 C CA . ARG A 1 81 ? -8.673 3.461 -1.912 1.00 96.19 81 ARG A CA 1
ATOM 614 C C . ARG A 1 81 ? -8.533 1.989 -2.263 1.00 96.19 81 ARG A C 1
ATOM 616 O O . ARG A 1 81 ? -8.512 1.613 -3.436 1.00 96.19 81 ARG A O 1
ATOM 623 N N . TYR A 1 82 ? -8.451 1.158 -1.236 1.00 95.81 82 TYR A N 1
ATOM 624 C CA . TYR A 1 82 ? -8.319 -0.283 -1.353 1.00 95.81 82 TYR A CA 1
ATOM 625 C C . TYR A 1 82 ? -9.594 -0.982 -0.895 1.00 95.81 82 TYR A C 1
ATOM 627 O O . TYR A 1 82 ? -10.241 -0.577 0.071 1.00 95.81 82 TYR A O 1
ATOM 635 N N . ALA A 1 83 ? -9.912 -2.067 -1.592 1.00 95.75 83 ALA A N 1
ATOM 636 C CA . ALA A 1 83 ? -10.855 -3.072 -1.137 1.00 95.75 83 ALA A CA 1
ATOM 637 C C . ALA A 1 83 ? -10.060 -4.328 -0.771 1.00 95.75 83 ALA A C 1
ATOM 639 O O . ALA A 1 83 ? -9.077 -4.648 -1.451 1.00 95.75 83 ALA A O 1
ATOM 640 N N . ARG A 1 84 ? -10.480 -5.035 0.280 1.00 94.38 84 ARG A N 1
ATOM 641 C CA . ARG A 1 84 ? -9.898 -6.324 0.660 1.00 94.38 84 ARG A CA 1
ATOM 642 C C . ARG A 1 84 ? -10.044 -7.296 -0.513 1.00 94.38 84 ARG A C 1
ATOM 644 O O . ARG A 1 84 ? -11.137 -7.474 -1.049 1.00 94.38 84 ARG A O 1
ATOM 651 N N . GLN A 1 85 ? -8.935 -7.913 -0.911 1.00 90.25 85 GLN A N 1
ATOM 652 C CA . GLN A 1 85 ? -8.956 -8.987 -1.896 1.00 90.25 85 GLN A CA 1
ATOM 653 C C . GLN A 1 85 ? -9.635 -10.217 -1.274 1.00 90.25 85 GLN A C 1
ATOM 655 O O . GLN A 1 85 ? -9.341 -10.557 -0.127 1.00 90.25 85 GLN A O 1
ATOM 660 N N . LYS A 1 86 ? -10.586 -10.811 -2.002 1.00 77.69 86 LYS A N 1
ATOM 661 C CA . LYS A 1 86 ? -11.271 -12.049 -1.607 1.00 77.69 86 LYS A CA 1
ATOM 662 C C . LYS A 1 86 ? -10.409 -13.270 -1.886 1.00 77.69 86 LYS A C 1
ATOM 664 O O . LYS A 1 86 ? -9.637 -13.208 -2.870 1.00 77.69 86 LYS A O 1
#

Organism: NCBI:txid763034

Mean predicted aligned error: 3.04 Å

Nearest PDB structures (foldseek):
  3hty-assembly4_D  TM=9.568E-01  e=7.535E-09  Bacteroides thetaiotaomicron VPI-5482
  3kfi-assembly1_A  TM=6.684E-01  e=3.417E-01  Mus musculus
  2dm5-assembly1_A  TM=6.728E-01  e=6.842E-01  Mus musculus
  3zq3-assembly2_B  TM=6.557E-01  e=7.218E-01  Rattus norvegicus
  1yp7-assembly1_A  TM=6.510E-01  e=8.032E-01  Mus musculus

Radius of gyration: 13.08 Å; Cα contacts (8 Å, |Δi|>4): 172; chains: 1; bounding box: 32×28×35 Å

pLDDT: mean 94.94, std 3.13, range [77.69, 98.12]

=== Feature glossary ===
Each block in this record encodes a different view of the same protein. In brief:

Predicted aligned error. PAE(i, j) answers: if I align the predicted and true structures on residue i, how far off (in Å) do I expect residue j to be? A block-diagonal PAE matrix with low values on the blocks and high values off-diagonal is the signature of a multi-d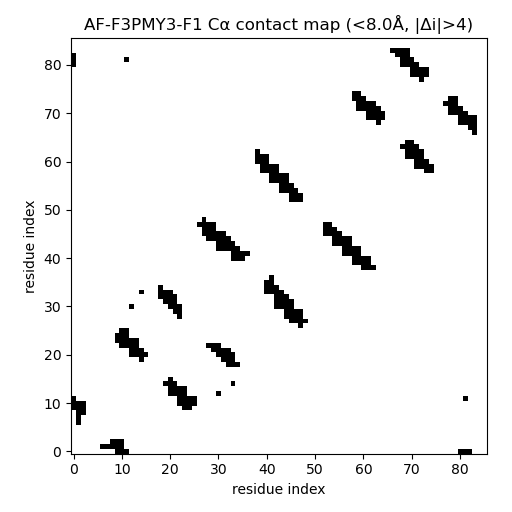omain protein with confidently predicted domains but uncertain inter-domain orientation.

Contact-map, Ramachandran, and PAE plots. Plot images: a contact map (which residues are close in 3D, as an N×N binary image), a Ramachandran scatter (backbone torsion angles, revealing secondary-structure composition at a glance), and — for AlphaFold structures — a PAE heatmap (pairwise prediction confidence).

Backbone torsions (φ/ψ). φ (phi) and ψ (psi) are the two rotatable backbone dihedrals per residue: φ is the C(i-1)–N–Cα–C torsion, ψ is the N–Cα–C–N(i+1) torsion, both in degrees on (−180°, 180°]. α-helical residues cluster near (−60°, −45°); β-strand residues near (−120°, +130°). A Ramachandran plot is simply a scatter of (φ, ψ) for every residue.

Foldseek 3Di. A 3Di character summarizes, for each residue, the relative orientation of the Cα frame of its nearest spatial neighbor. Because it encodes fold topology rather than chemistry, 3Di alignments detect remote structural similarity that sequence alignment misses.

Radius of gyration, Cα contacts, bounding box. Three whole-structure scalars: the radius of gyration (RMS distance of Cα from centroid, in Å), the count of Cα–Cα contacts (pairs closer than 8 Å and separated by more than four residues in sequence — i.e. tertiary, not local, contacts), and the bounding-box dimensions. Together they distinguish compact globular folds from extended fibres or disordered chains.

Sequence. Sequence gives the chain of amino acids in standard one-letter code (A=alanine, C=cysteine, …, Y=tyrosine), read N→C. It is the only feature that is directly enco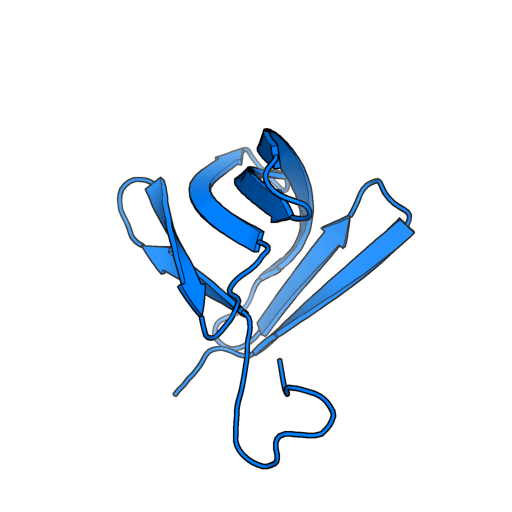ded by the gene; all structural features are derived from the folded form of this sequence.

mmCIF coordinates. Atomic coordinates in PDBx/mmCIF format — the same representation the Protein Data Bank distributes. Each line of the _atom_site loop places one ba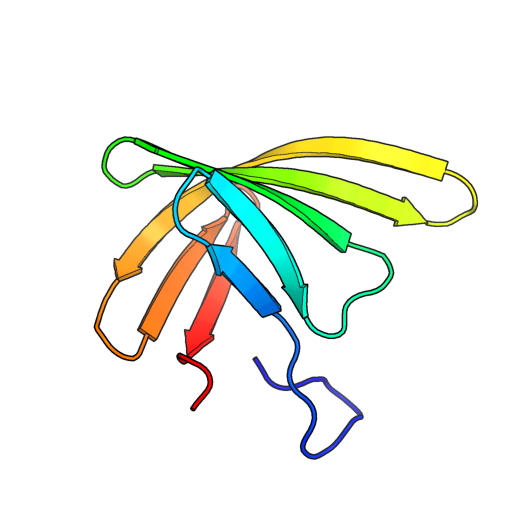ckbone atom in Cartesian space (units: ångströms, origin: arbitrary).

Secondary structure (3-state, P-SEA). Three-state secondary structure (P-SEA) collapses the eight DSSP classes into helix (a), strand (b), and coil (c). P-SEA assigns these from Cα geometry alone — distances and angles — without requiring backbone oxygens, so it works on any Cα trace.

InterPro / GO / CATH / organism. Functional annotations link the protein to curated databases. InterPro entries identify conserved domains and families by matching the sequence against member-database signatures (Pfam, PROSITE, CDD, …). Gene Ontology (GO) terms describe molecular function, biological process, and cellular component in a controlled vocabulary. CATH places the structure in a hierarchical fold classification (Class/Architecture/Topology/Homologous-superfamily). The organism is the source species.

B-factor. B-factor (Debye–Waller factor) reflects atomic displacement in the crystal lattice. It is an experimental observable (units Å²), not a prediction; low values mean the atom is pinned down, high values mean it moves or is heterogeneous across the crystal.

Rendered structure images. Structure images are PyMOL renders from six orthogonal camera directions. Cartoon representation draws helices as coils and strands as arrows; sticks shows the backbone as bonds; surface shows the solvent-excluded envelope. Rainbow coloring maps sequence position to hue (blue→red, N→C); chain coloring assigns a distinct color per polypeptide.

Solvent-accessible surface area. Solvent-accessible surface area (SASA) is the area in Å² traced out by the centre of a 1.4 Å probe sphere (a water molecule) rolled over the protein's van der Waals surface (Shrake–Rupley / Lee–Richards construction). Buried residues have near-zero SASA; fully exposed residues can exceed 200 Å². The total SASA scales roughly with the number of surface residues.

Secondary structure (8-state, DSSP). The SS8 string is DSSP's per-residue secondary-structure call. α-helix (H) means an i→i+4 H-bond ladder; β-strand (E) means the residue participates in a β-sheet; 3₁₀ (G) and π (I) are tighter and wider helices; T/S are turns/bends; '-' is loop.

pLDDT. For AlphaFold models, the B-factor field carries pLDDT — the model's own estimate of local accuracy on a 0–100 scale. Regions with pLDDT<50 should be treated as essentially unmodeled; they often correspond to intrinsically disordered segments.

Nearest PDB structures. Nearest PDB neighbors are the top structural matches found by Foldseek when searching this structure against the entire Protein Data Bank. Each hit reports a TM-score (0 to 1; >0.5 almost always implies the same fold) and an E-value. These are *structural* homologs — they may share no detectable sequence similarity.